Protein AF-A0A7L4P4X5-F1 (afdb_monomer)

Secondary structure (DSSP, 8-state):
--HHHHHHHHHHHHHHHHHHHHT-HHHHHHHHHHHHHH-TT-HHHHHHHHHHHHHHHHHHHHHHHHHHH--

Structure (mmCIF, N/CA/C/O backbone):
data_AF-A0A7L4P4X5-F1
#
_entry.id   AF-A0A7L4P4X5-F1
#
loop_
_atom_site.group_PDB
_atom_site.id
_atom_site.type_symbol
_atom_site.label_atom_id
_atom_site.label_alt_id
_atom_site.label_comp_id
_atom_site.label_asym_id
_atom_site.label_entity_id
_atom_site.label_seq_id
_atom_site.pdbx_PDB_ins_code
_atom_site.Cartn_x
_atom_site.Cartn_y
_atom_site.Cartn_z
_atom_site.occupancy
_atom_site.B_iso_or_equiv
_atom_site.auth_seq_id
_atom_site.auth_comp_id
_atom_site.auth_asym_id
_atom_site.auth_atom_id
_atom_site.pdbx_PDB_model_num
ATOM 1 N N . MET A 1 1 ? -15.733 7.293 20.801 1.00 51.66 1 MET A N 1
ATOM 2 C CA . MET A 1 1 ? -14.408 7.169 20.143 1.00 51.66 1 MET A CA 1
ATOM 3 C C . MET A 1 1 ? -14.442 6.512 18.743 1.00 51.66 1 MET A C 1
ATOM 5 O O . MET A 1 1 ? -13.380 6.264 18.194 1.00 51.66 1 MET A O 1
ATOM 9 N N . GLY A 1 2 ? -15.604 6.279 18.102 1.00 57.12 2 GLY A N 1
ATOM 10 C CA . GLY A 1 2 ? -15.679 5.517 16.833 1.00 57.12 2 GLY A CA 1
ATOM 11 C C . GLY A 1 2 ? -15.536 6.304 15.515 1.00 57.12 2 GLY A C 1
ATOM 12 O O . GLY A 1 2 ? -15.186 5.718 14.499 1.00 57.12 2 GLY A O 1
ATOM 13 N N . LEU A 1 3 ? -15.763 7.623 15.502 1.00 57.16 3 LEU A N 1
ATOM 14 C CA . LEU A 1 3 ? -15.751 8.413 14.256 1.00 57.16 3 LEU A CA 1
ATOM 15 C C . LEU A 1 3 ? -14.341 8.671 13.693 1.00 57.16 3 LEU A C 1
ATOM 17 O O . LEU A 1 3 ? -14.146 8.687 12.478 1.00 57.16 3 LEU A O 1
ATOM 21 N N . PHE A 1 4 ? -13.342 8.833 14.564 1.00 60.69 4 PHE A N 1
ATOM 22 C CA . PHE A 1 4 ? -11.973 9.150 14.146 1.00 60.69 4 PHE A CA 1
ATOM 23 C C . PHE A 1 4 ? -11.252 7.960 13.497 1.00 60.69 4 PHE A C 1
ATOM 25 O O . PHE A 1 4 ? -10.414 8.163 12.618 1.00 60.69 4 PHE A O 1
ATOM 32 N N . SER A 1 5 ? -11.592 6.719 13.870 1.00 67.75 5 SER A N 1
ATOM 33 C CA . SER A 1 5 ? -10.973 5.534 13.263 1.00 67.75 5 SER A CA 1
ATOM 34 C C . SER A 1 5 ? -11.447 5.322 11.822 1.00 67.75 5 SER A C 1
ATOM 36 O O . SER A 1 5 ? -10.633 5.002 10.959 1.00 67.75 5 SER A O 1
ATOM 38 N N . GLY A 1 6 ? -12.726 5.585 11.527 1.00 77.06 6 GLY A N 1
ATOM 39 C CA . GLY A 1 6 ? -13.284 5.485 10.175 1.00 77.06 6 GLY A CA 1
ATOM 40 C C . GLY A 1 6 ? -12.663 6.486 9.196 1.00 77.06 6 GLY A C 1
ATOM 41 O O . GLY A 1 6 ? -12.243 6.103 8.104 1.00 77.06 6 GLY A O 1
ATOM 42 N N . LEU A 1 7 ? -12.525 7.750 9.613 1.00 81.88 7 LEU A N 1
ATOM 43 C CA . LEU A 1 7 ? -11.885 8.792 8.800 1.00 81.88 7 LEU A CA 1
ATOM 44 C C . LEU A 1 7 ? -10.409 8.480 8.522 1.00 81.88 7 LEU A C 1
ATOM 46 O O . LEU A 1 7 ? -9.943 8.656 7.396 1.00 81.88 7 LEU A O 1
ATOM 50 N N . LYS A 1 8 ? -9.686 7.957 9.521 1.00 86.06 8 LYS A N 1
ATOM 51 C CA . LYS A 1 8 ? -8.288 7.547 9.356 1.00 86.06 8 LYS A CA 1
ATOM 52 C C . LYS A 1 8 ? -8.148 6.394 8.356 1.00 86.06 8 LYS A C 1
ATOM 54 O O . L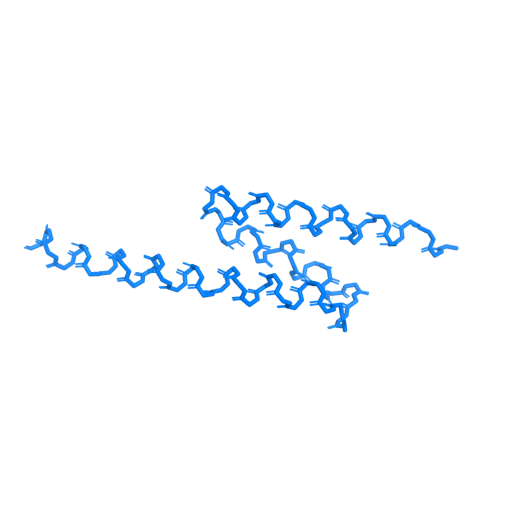YS A 1 8 ? -7.317 6.495 7.458 1.00 86.06 8 LYS A O 1
ATOM 59 N N . LYS A 1 9 ? -8.984 5.350 8.455 1.00 88.69 9 LYS A N 1
ATOM 60 C CA . LYS A 1 9 ? -8.990 4.224 7.497 1.00 88.69 9 LYS A CA 1
ATOM 61 C C . LYS A 1 9 ? -9.245 4.702 6.069 1.00 88.69 9 LYS A C 1
ATOM 63 O O . LYS A 1 9 ? -8.502 4.339 5.163 1.00 88.69 9 LYS A O 1
ATOM 68 N N . LYS A 1 10 ? -10.243 5.572 5.881 1.00 88.12 10 LYS A N 1
ATOM 69 C CA . LYS A 1 10 ? -10.565 6.138 4.566 1.00 88.12 10 LYS A CA 1
ATOM 70 C C . LYS A 1 10 ? -9.403 6.954 3.990 1.00 88.12 10 LYS A C 1
ATOM 72 O O . LYS A 1 10 ? -9.021 6.739 2.848 1.00 88.12 10 LYS A O 1
ATOM 77 N N . SER A 1 11 ? -8.778 7.810 4.801 1.00 93.12 11 SER A N 1
ATOM 78 C CA . SER A 1 11 ? -7.609 8.584 4.364 1.00 93.12 11 SER A CA 1
ATOM 79 C C . SER A 1 11 ? -6.434 7.694 3.946 1.00 93.12 11 SER A C 1
ATOM 81 O O . SER A 1 11 ? -5.777 7.976 2.947 1.00 93.12 11 SER A O 1
ATOM 83 N N . LEU A 1 12 ? -6.173 6.613 4.686 1.00 92.81 12 LEU A N 1
ATOM 84 C CA . LEU A 1 12 ? -5.125 5.648 4.347 1.00 92.81 12 LEU A CA 1
ATOM 85 C C . LEU A 1 12 ? -5.440 4.892 3.049 1.00 92.81 12 LEU A C 1
ATOM 87 O O . LEU A 1 12 ? -4.549 4.730 2.219 1.00 92.81 12 LEU A O 1
ATOM 91 N N . LEU A 1 13 ? -6.699 4.494 2.834 1.00 92.69 13 LEU A N 1
ATOM 92 C CA . LEU A 1 13 ? -7.139 3.888 1.573 1.00 92.69 13 LEU A CA 1
ATOM 93 C C . LEU A 1 13 ? -6.902 4.821 0.383 1.00 92.69 13 LEU A C 1
ATOM 95 O O . LEU A 1 13 ? -6.373 4.382 -0.637 1.00 92.69 13 LEU A O 1
ATOM 99 N N . ASP A 1 14 ? -7.253 6.100 0.517 1.00 94.19 14 ASP A N 1
ATOM 100 C CA . ASP A 1 14 ? -7.084 7.080 -0.559 1.00 94.19 14 ASP A CA 1
ATOM 101 C C . ASP A 1 14 ? -5.597 7.335 -0.861 1.00 94.19 14 ASP A C 1
ATOM 103 O O . ASP A 1 14 ? -5.198 7.376 -2.026 1.00 94.19 14 ASP A O 1
ATOM 107 N N . LYS A 1 15 ? -4.744 7.405 0.172 1.00 93.62 15 LYS A N 1
ATOM 108 C CA . LYS A 1 15 ? -3.281 7.478 -0.000 1.00 93.62 15 LYS A CA 1
ATOM 109 C C . LYS A 1 15 ? -2.722 6.247 -0.709 1.00 93.62 15 LYS A C 1
ATOM 111 O O . LYS A 1 15 ? -1.940 6.394 -1.644 1.00 93.62 15 LYS A O 1
ATOM 116 N N . GLY A 1 16 ? -3.158 5.052 -0.309 1.00 93.75 16 GLY A N 1
ATOM 117 C CA . GLY A 1 16 ? -2.744 3.800 -0.940 1.00 93.75 16 GLY A CA 1
ATOM 118 C C . GLY A 1 16 ? -3.137 3.725 -2.414 1.00 93.75 16 GLY A C 1
ATOM 119 O O . GLY A 1 16 ? -2.327 3.326 -3.248 1.00 93.75 16 GLY A O 1
ATOM 120 N N . LYS A 1 17 ? -4.350 4.174 -2.762 1.00 92.56 17 LYS A N 1
ATOM 121 C CA . LYS A 1 17 ? -4.810 4.257 -4.158 1.00 92.56 17 LYS A CA 1
ATOM 122 C C . LYS A 1 17 ? -3.963 5.228 -4.978 1.00 92.56 17 LYS A C 1
ATOM 124 O O . LYS A 1 17 ? -3.532 4.875 -6.072 1.00 92.56 17 LYS A O 1
ATOM 129 N N . ASN A 1 18 ? -3.681 6.413 -4.440 1.00 94.62 18 ASN A N 1
ATOM 130 C CA . ASN A 1 18 ? -2.851 7.403 -5.124 1.00 94.62 18 ASN A CA 1
ATOM 131 C C . ASN A 1 18 ? -1.418 6.898 -5.345 1.00 94.62 18 ASN A C 1
ATOM 133 O O . ASN A 1 18 ? -0.918 6.987 -6.461 1.00 94.62 18 ASN A O 1
ATOM 137 N N . ALA A 1 19 ? -0.792 6.295 -4.330 1.00 91.69 19 ALA A N 1
ATOM 138 C CA . ALA A 1 19 ? 0.527 5.673 -4.471 1.00 91.69 19 ALA A CA 1
ATOM 139 C C . ALA A 1 19 ? 0.517 4.549 -5.524 1.00 91.69 19 ALA A C 1
ATOM 141 O O . ALA A 1 19 ? 1.396 4.476 -6.379 1.00 91.69 19 ALA A O 1
ATOM 142 N N . GLY A 1 20 ? -0.529 3.716 -5.530 1.00 89.50 20 GLY A N 1
ATOM 143 C CA . GLY A 1 20 ? -0.699 2.658 -6.526 1.00 89.50 20 GLY A CA 1
ATOM 144 C C . GLY A 1 20 ? -0.784 3.193 -7.958 1.00 89.50 20 GLY A C 1
ATOM 145 O O . GLY A 1 20 ? -0.174 2.611 -8.855 1.00 89.50 20 GLY A O 1
ATOM 146 N N . ASN A 1 21 ? -1.485 4.313 -8.156 1.00 87.50 21 ASN A N 1
ATOM 147 C CA . ASN A 1 21 ? -1.607 4.990 -9.449 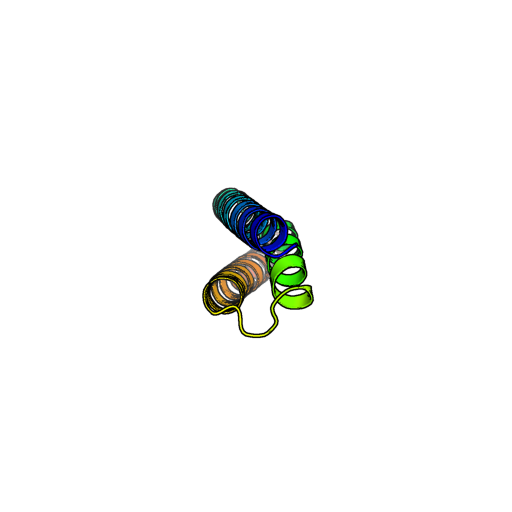1.00 87.50 21 ASN A CA 1
ATOM 148 C C . ASN A 1 21 ? -0.304 5.668 -9.895 1.00 87.50 21 ASN A C 1
ATOM 150 O O . ASN A 1 21 ? -0.031 5.718 -11.090 1.00 87.50 21 ASN A O 1
ATOM 154 N N . ASN A 1 22 ? 0.512 6.141 -8.951 1.00 88.12 22 ASN A N 1
ATOM 155 C CA . ASN A 1 22 ? 1.823 6.729 -9.235 1.00 88.12 22 ASN A CA 1
ATOM 156 C C . ASN A 1 22 ? 2.887 5.680 -9.608 1.00 88.12 22 ASN A C 1
ATOM 158 O O . ASN A 1 22 ? 3.978 6.039 -10.037 1.00 88.12 22 ASN A O 1
ATOM 162 N N . GLY A 1 23 ? 2.571 4.386 -9.480 1.00 86.00 23 GLY A N 1
ATOM 163 C CA . GLY A 1 23 ? 3.509 3.286 -9.715 1.00 86.00 23 GLY A CA 1
ATOM 164 C C . GLY A 1 23 ? 4.277 2.854 -8.464 1.00 86.00 23 GLY A C 1
ATOM 165 O O . GLY A 1 23 ? 4.969 1.836 -8.505 1.00 86.00 23 GLY A O 1
ATOM 166 N N . ASP A 1 24 ? 4.086 3.550 -7.341 1.00 90.81 24 ASP A N 1
ATOM 167 C CA . ASP A 1 24 ? 4.705 3.276 -6.041 1.00 90.81 24 ASP A CA 1
ATOM 168 C C . ASP A 1 24 ? 3.979 2.131 -5.320 1.00 90.81 24 ASP A C 1
ATOM 170 O O . ASP A 1 24 ? 3.378 2.277 -4.249 1.00 90.81 24 ASP A O 1
ATOM 174 N N . HIS A 1 25 ? 3.999 0.949 -5.935 1.00 89.69 25 HIS A N 1
ATOM 175 C CA . HIS A 1 25 ? 3.233 -0.200 -5.458 1.00 89.69 25 HIS A CA 1
ATOM 176 C C . HIS A 1 25 ? 3.661 -0.670 -4.056 1.00 89.69 25 HIS A C 1
ATOM 178 O O . HIS A 1 25 ? 2.814 -1.126 -3.290 1.00 89.69 25 HIS A O 1
ATOM 184 N N . GLU A 1 26 ? 4.933 -0.515 -3.671 1.00 89.62 26 GLU A N 1
ATOM 185 C CA . GLU A 1 26 ? 5.392 -0.832 -2.308 1.00 89.62 26 GLU A CA 1
ATOM 186 C C . GLU A 1 26 ? 4.773 0.087 -1.249 1.00 89.62 26 GLU A C 1
ATOM 188 O O . GLU A 1 26 ? 4.375 -0.372 -0.175 1.00 89.62 26 GLU A O 1
ATOM 193 N N . GLU A 1 27 ? 4.669 1.385 -1.539 1.00 91.44 27 GLU A N 1
ATOM 194 C CA . GLU A 1 27 ? 4.090 2.347 -0.603 1.00 91.44 27 GLU A CA 1
ATOM 195 C C . GLU A 1 27 ? 2.574 2.153 -0.493 1.00 91.44 27 GLU A C 1
ATOM 197 O O . GLU A 1 27 ? 2.024 2.151 0.612 1.00 91.44 27 GLU A O 1
ATOM 202 N N . ALA A 1 28 ? 1.909 1.853 -1.614 1.00 94.12 28 ALA A N 1
ATOM 203 C CA . ALA A 1 28 ? 0.503 1.461 -1.630 1.00 94.12 28 ALA A CA 1
ATOM 204 C C . ALA A 1 28 ? 0.228 0.268 -0.697 1.00 94.12 28 ALA A C 1
ATOM 206 O O . ALA A 1 28 ? -0.692 0.314 0.124 1.00 94.12 28 ALA A O 1
ATOM 207 N N . LEU A 1 29 ? 1.067 -0.775 -0.755 1.00 93.44 29 LEU A N 1
ATOM 208 C CA . LEU A 1 29 ? 0.952 -1.947 0.118 1.00 93.44 29 LEU A CA 1
ATOM 209 C C . LEU A 1 29 ? 1.113 -1.589 1.603 1.00 93.44 29 LEU A C 1
ATOM 211 O O . LEU A 1 29 ? 0.390 -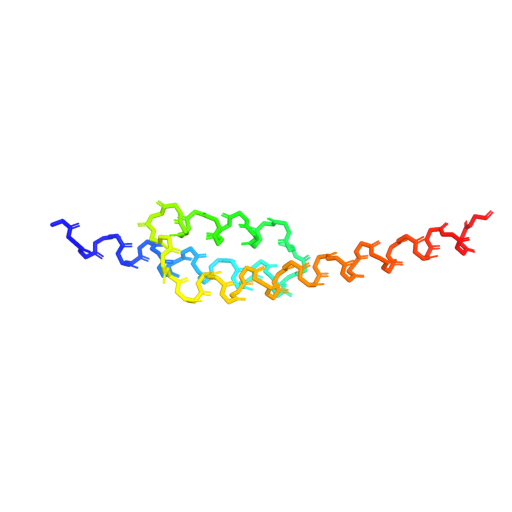2.145 2.433 1.00 93.44 29 LEU A O 1
ATOM 215 N N . LYS A 1 30 ? 2.002 -0.647 1.955 1.00 94.38 30 LYS A N 1
ATOM 216 C CA . LYS A 1 30 ? 2.150 -0.168 3.342 1.00 94.38 30 LYS A CA 1
ATOM 217 C C . LYS A 1 30 ? 0.867 0.489 3.847 1.00 94.38 30 LYS A C 1
ATOM 219 O O . LYS A 1 30 ? 0.412 0.146 4.937 1.00 94.38 30 LYS A O 1
ATOM 224 N N . TYR A 1 31 ? 0.253 1.372 3.057 1.00 95.12 31 TYR A N 1
ATOM 225 C CA . TYR A 1 31 ? -1.004 2.019 3.445 1.00 95.12 31 TYR A CA 1
ATOM 226 C C . TYR A 1 31 ? -2.147 1.013 3.615 1.00 95.12 31 TYR A C 1
ATOM 228 O O . TYR A 1 31 ? -2.886 1.090 4.596 1.00 95.12 31 TYR A O 1
ATOM 236 N N . PHE A 1 32 ? -2.277 0.033 2.714 1.00 94.31 32 PHE A N 1
ATOM 237 C CA . PHE A 1 32 ? -3.307 -1.000 2.853 1.00 94.31 32 PHE A CA 1
ATOM 238 C C . PHE A 1 32 ? -3.064 -1.909 4.059 1.00 94.31 32 PHE A C 1
ATOM 240 O O . PHE A 1 32 ? -4.017 -2.241 4.759 1.00 94.31 32 PHE A O 1
ATOM 247 N N . ASN A 1 33 ? -1.811 -2.255 4.366 1.00 94.50 33 ASN A N 1
ATOM 248 C CA . ASN A 1 33 ? -1.487 -3.015 5.575 1.00 94.50 33 ASN A CA 1
ATOM 249 C C . ASN A 1 33 ? -1.883 -2.261 6.849 1.00 94.50 33 ASN A C 1
ATOM 251 O O . ASN A 1 33 ? -2.487 -2.864 7.726 1.00 94.50 33 ASN A O 1
ATOM 255 N N . GLN A 1 34 ? -1.647 -0.948 6.925 1.00 94.00 34 GLN A N 1
ATOM 256 C CA . GLN A 1 34 ? -2.080 -0.144 8.076 1.00 94.00 34 GLN A CA 1
ATOM 257 C C . GLN A 1 34 ? -3.604 -0.140 8.255 1.00 94.00 34 GLN A C 1
ATOM 259 O O . GLN A 1 34 ? -4.097 -0.132 9.381 1.00 94.00 34 GLN A O 1
ATOM 264 N N . VAL A 1 35 ? -4.370 -0.155 7.159 1.00 93.88 35 VAL A N 1
ATOM 265 C CA . VAL A 1 35 ? -5.834 -0.277 7.236 1.00 93.88 35 VAL A CA 1
ATOM 266 C C . VAL A 1 35 ? -6.228 -1.658 7.755 1.00 93.88 35 VAL A C 1
ATOM 268 O O . VAL A 1 35 ? -7.097 -1.740 8.616 1.00 93.88 35 VAL A O 1
ATOM 271 N N . LEU A 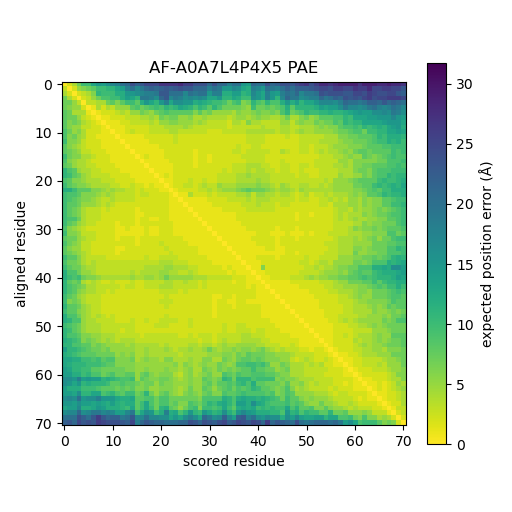1 36 ? -5.558 -2.715 7.292 1.00 93.00 36 LEU A N 1
ATOM 272 C CA . LEU A 1 36 ? -5.813 -4.094 7.716 1.00 93.00 36 LEU A CA 1
ATOM 273 C C . LEU A 1 36 ? -5.379 -4.379 9.161 1.00 93.00 36 LEU A C 1
ATOM 275 O O . LEU A 1 36 ? -5.992 -5.203 9.824 1.00 93.00 36 LEU A O 1
ATOM 279 N N . GLU A 1 37 ? -4.371 -3.682 9.687 1.00 92.62 37 GLU A N 1
ATOM 280 C CA . GLU A 1 37 ? -4.010 -3.742 11.112 1.00 92.62 37 GLU A CA 1
ATOM 281 C C . GLU A 1 37 ? -5.109 -3.151 12.005 1.00 92.62 37 GLU A C 1
ATOM 283 O O . GLU A 1 37 ? -5.320 -3.604 13.128 1.00 92.62 37 GLU A O 1
ATOM 288 N N . MET A 1 38 ? -5.820 -2.135 11.507 1.00 90.38 38 MET A N 1
ATOM 289 C CA . MET A 1 38 ? -6.945 -1.516 12.212 1.00 90.38 38 MET A CA 1
ATOM 290 C C . MET A 1 38 ? -8.262 -2.271 12.002 1.00 90.38 38 MET A C 1
ATOM 292 O O . MET A 1 38 ? -9.148 -2.210 12.853 1.00 90.38 38 MET A O 1
ATOM 296 N N . ASP A 1 39 ? -8.425 -2.889 10.837 1.00 89.25 39 ASP A N 1
ATOM 297 C CA . ASP A 1 39 ? -9.647 -3.538 10.373 1.00 89.25 39 ASP A CA 1
ATOM 298 C C . ASP A 1 39 ? -9.284 -4.687 9.415 1.00 89.25 39 ASP A C 1
ATOM 300 O O . ASP A 1 39 ? -9.232 -4.490 8.196 1.00 89.25 39 ASP A O 1
ATOM 304 N N . PRO A 1 40 ? -8.990 -5.883 9.956 1.00 92.12 40 PRO A N 1
ATOM 305 C CA . PRO A 1 40 ? -8.521 -7.023 9.165 1.00 92.12 40 PRO A CA 1
ATOM 306 C C . PRO A 1 40 ? -9.513 -7.491 8.094 1.00 92.12 40 PRO A C 1
ATOM 308 O O . PRO A 1 40 ? -9.103 -8.070 7.090 1.00 92.12 40 PRO A O 1
ATOM 311 N N . GLU A 1 41 ? -10.806 -7.224 8.289 1.00 92.19 41 GLU A N 1
ATOM 312 C CA . GLU A 1 41 ? -11.891 -7.615 7.381 1.00 92.19 41 GLU A CA 1
ATOM 313 C C . GLU A 1 41 ? -12.255 -6.506 6.382 1.00 92.19 41 GLU A C 1
ATOM 315 O O . GLU A 1 41 ? -13.246 -6.607 5.656 1.00 92.19 41 GLU A O 1
ATOM 320 N N . ASN A 1 42 ? -11.455 -5.438 6.308 1.00 91.94 42 ASN A N 1
ATOM 321 C CA . ASN A 1 42 ? -11.710 -4.336 5.396 1.00 91.94 42 ASN A CA 1
ATOM 322 C C . ASN A 1 42 ? -11.573 -4.781 3.930 1.00 91.94 42 ASN A C 1
ATOM 324 O O . ASN A 1 42 ? -10.474 -4.843 3.372 1.00 91.94 42 ASN A O 1
ATOM 328 N N . VAL A 1 43 ? -12.715 -5.055 3.296 1.00 93.25 43 VAL A N 1
ATOM 329 C CA . VAL A 1 43 ? -12.801 -5.556 1.916 1.00 93.25 43 VAL A CA 1
ATOM 330 C C . VAL A 1 43 ? -12.108 -4.617 0.927 1.00 93.25 43 VAL A C 1
ATOM 332 O O . VAL A 1 43 ? -11.378 -5.086 0.054 1.00 93.25 43 VAL A O 1
ATOM 335 N N . ASP A 1 44 ? -12.259 -3.300 1.094 1.00 91.44 44 ASP A N 1
ATOM 336 C CA . ASP A 1 44 ? -11.602 -2.312 0.232 1.00 91.44 44 ASP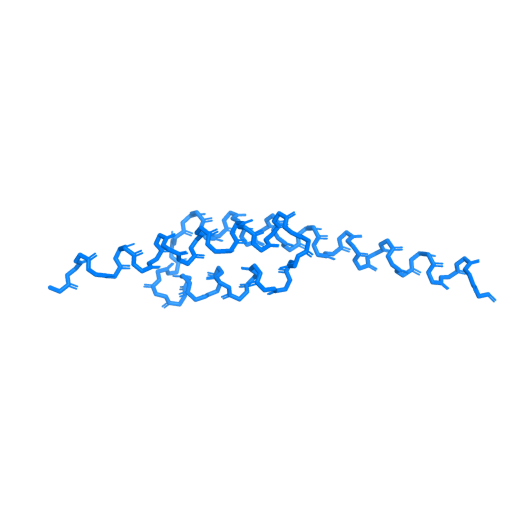 A CA 1
ATOM 337 C C . ASP A 1 44 ? -10.074 -2.408 0.328 1.00 91.44 44 ASP A C 1
ATOM 339 O O . ASP A 1 44 ? -9.381 -2.372 -0.691 1.00 91.44 44 ASP A O 1
ATOM 343 N N . ALA A 1 45 ? -9.522 -2.540 1.535 1.00 93.38 45 ALA A N 1
ATOM 344 C CA . ALA A 1 45 ? -8.081 -2.670 1.726 1.00 93.38 45 ALA A CA 1
ATOM 345 C C . ALA A 1 45 ? -7.551 -3.999 1.174 1.00 93.38 45 ALA A C 1
ATOM 347 O O . ALA A 1 45 ? -6.516 -4.001 0.510 1.00 93.38 45 ALA A O 1
ATOM 348 N N . LEU A 1 46 ? -8.267 -5.110 1.385 1.00 94.38 46 LEU A N 1
ATOM 349 C CA . LEU A 1 46 ? -7.909 -6.421 0.829 1.00 94.38 46 LEU A CA 1
ATOM 350 C C . LEU A 1 46 ? -7.903 -6.399 -0.703 1.00 94.38 46 LEU A C 1
ATOM 352 O O . LEU A 1 46 ? -6.933 -6.839 -1.325 1.00 94.38 46 LEU A O 1
ATOM 356 N N . PHE A 1 47 ? -8.952 -5.838 -1.307 1.00 94.00 47 PHE A N 1
ATOM 357 C CA . PHE A 1 47 ? -9.076 -5.721 -2.755 1.00 94.00 47 PHE A CA 1
ATOM 358 C C . PHE A 1 47 ? -7.946 -4.872 -3.345 1.00 94.00 47 PHE A C 1
ATOM 360 O O . PHE A 1 47 ? -7.226 -5.316 -4.242 1.00 94.00 47 PHE A O 1
ATOM 367 N N . ASN A 1 48 ? -7.726 -3.671 -2.800 1.00 93.12 48 ASN A N 1
ATOM 368 C CA . ASN A 1 48 ? -6.693 -2.776 -3.315 1.00 93.12 48 ASN A CA 1
ATOM 369 C C . ASN A 1 48 ? -5.272 -3.314 -3.067 1.00 93.12 48 ASN A C 1
ATOM 371 O O . ASN A 1 48 ? -4.401 -3.146 -3.923 1.00 93.12 48 ASN A O 1
ATOM 375 N N . LYS A 1 49 ? -5.038 -4.027 -1.956 1.00 93.06 49 LYS A N 1
ATOM 376 C CA . LYS A 1 49 ? -3.778 -4.740 -1.695 1.00 93.06 49 LYS A CA 1
ATOM 377 C C . LYS A 1 49 ? -3.513 -5.821 -2.741 1.00 93.06 49 LYS A C 1
ATOM 379 O O . LYS A 1 49 ? -2.390 -5.913 -3.233 1.00 93.06 49 LYS A O 1
ATOM 384 N N . GLY A 1 50 ? -4.530 -6.600 -3.112 1.00 92.25 50 GLY A N 1
ATOM 385 C CA . GLY A 1 50 ? -4.428 -7.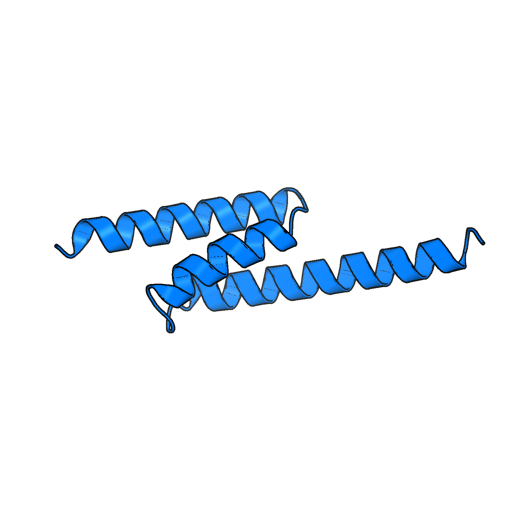595 -4.183 1.00 92.25 50 GLY A CA 1
ATOM 386 C C . GLY A 1 50 ? -4.031 -6.965 -5.520 1.00 92.25 50 GLY A C 1
ATOM 387 O O . GLY A 1 50 ? -3.066 -7.400 -6.148 1.00 92.25 50 GLY A O 1
ATOM 388 N N . CYS A 1 51 ? -4.707 -5.881 -5.913 1.00 90.69 51 CYS A N 1
ATOM 389 C CA . CYS A 1 51 ? -4.380 -5.125 -7.125 1.00 90.69 51 CYS A CA 1
ATOM 390 C C . CYS A 1 51 ? -2.941 -4.580 -7.104 1.00 90.69 51 CYS A C 1
ATOM 392 O O . CYS A 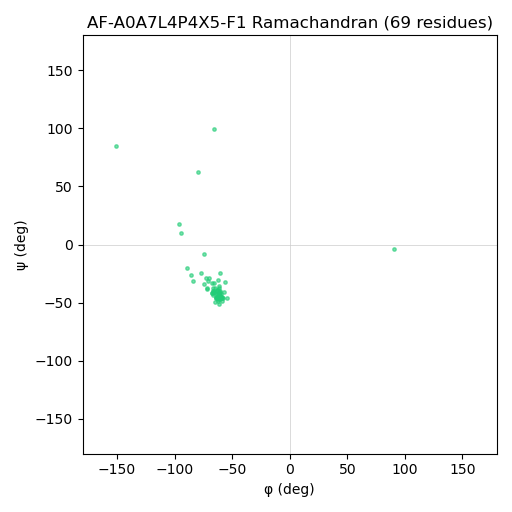1 51 ? -2.205 -4.733 -8.080 1.00 90.69 51 CYS A O 1
ATOM 394 N N . ALA A 1 52 ? -2.515 -3.988 -5.984 1.00 90.75 52 ALA A N 1
ATOM 395 C CA . ALA A 1 52 ? -1.156 -3.475 -5.823 1.00 90.75 52 ALA A CA 1
ATOM 396 C C . ALA A 1 52 ? -0.100 -4.588 -5.918 1.00 90.75 52 ALA A C 1
ATOM 398 O O . ALA A 1 52 ? 0.935 -4.392 -6.551 1.00 90.75 52 ALA A O 1
ATOM 399 N N . PHE A 1 53 ? -0.372 -5.771 -5.359 1.00 88.62 53 PHE A N 1
ATOM 400 C CA . PHE A 1 53 ? 0.545 -6.909 -5.420 1.00 88.62 53 PHE A CA 1
ATOM 401 C C . PHE A 1 53 ? 0.711 -7.453 -6.845 1.00 88.62 53 PHE A C 1
ATOM 403 O O . PHE A 1 53 ? 1.833 -7.703 -7.279 1.00 88.62 53 PHE A O 1
ATOM 410 N N . ILE A 1 54 ? -0.388 -7.584 -7.596 1.00 88.50 54 ILE A N 1
ATOM 411 C CA . ILE A 1 54 ? -0.348 -8.019 -9.001 1.00 88.50 54 ILE A CA 1
ATOM 412 C C . ILE A 1 54 ? 0.469 -7.033 -9.840 1.00 88.50 54 ILE A C 1
ATOM 414 O O . ILE A 1 54 ? 1.316 -7.445 -10.632 1.00 88.50 54 ILE A O 1
ATOM 418 N N . ASN A 1 55 ? 0.250 -5.731 -9.647 1.00 85.31 55 ASN A N 1
ATOM 419 C CA . ASN A 1 55 ? 0.995 -4.707 -10.370 1.00 85.31 55 ASN A CA 1
ATOM 420 C C . ASN A 1 55 ? 2.482 -4.699 -9.986 1.00 85.31 55 ASN A C 1
ATOM 422 O O . ASN A 1 55 ? 3.334 -4.605 -10.870 1.00 85.31 55 ASN A O 1
ATOM 426 N N . PHE A 1 56 ? 2.806 -4.880 -8.702 1.00 86.12 56 PHE A N 1
ATOM 427 C CA . PHE A 1 56 ? 4.187 -4.995 -8.232 1.00 86.12 56 PHE A CA 1
ATOM 428 C C . PHE A 1 56 ? 4.909 -6.207 -8.829 1.00 86.12 56 PHE A C 1
ATOM 430 O O . PHE A 1 56 ? 6.004 -6.067 -9.374 1.00 86.12 56 PHE A O 1
ATOM 437 N N . ASP A 1 57 ? 4.294 -7.392 -8.793 1.00 87.38 57 ASP A N 1
ATOM 438 C CA . ASP A 1 57 ? 4.904 -8.587 -9.378 1.00 87.38 57 ASP A CA 1
ATOM 439 C C . ASP A 1 57 ? 5.052 -8.455 -10.900 1.00 87.38 57 ASP A C 1
ATOM 441 O O . ASP A 1 57 ? 6.092 -8.815 -11.458 1.00 87.38 57 ASP A O 1
ATOM 445 N N . ARG A 1 58 ? 4.075 -7.831 -11.575 1.00 81.88 58 ARG A N 1
ATOM 446 C CA . ARG A 1 58 ? 4.157 -7.528 -13.010 1.00 81.88 58 ARG A CA 1
ATOM 447 C C . ARG A 1 58 ? 5.337 -6.613 -13.331 1.00 81.88 58 ARG A C 1
ATOM 449 O O . ARG A 1 58 ? 6.087 -6.921 -14.259 1.00 81.88 58 ARG A O 1
ATOM 456 N N . GLN A 1 59 ? 5.523 -5.529 -12.574 1.00 81.44 59 GLN A N 1
ATOM 457 C CA . GLN A 1 59 ? 6.676 -4.641 -12.737 1.00 81.44 59 GLN A CA 1
ATOM 458 C C . GLN A 1 59 ? 7.990 -5.387 -12.491 1.00 81.44 59 GLN A C 1
ATOM 460 O O . GLN A 1 59 ? 8.908 -5.302 -13.304 1.00 81.44 59 GLN A O 1
ATOM 465 N N . ARG A 1 60 ? 8.067 -6.182 -11.418 1.00 84.50 60 ARG A N 1
ATOM 466 C CA . ARG A 1 60 ? 9.268 -6.951 -11.073 1.00 84.50 60 ARG A CA 1
ATOM 467 C C . ARG A 1 60 ? 9.626 -7.967 -12.155 1.00 84.50 60 ARG A C 1
ATOM 469 O O . ARG A 1 60 ? 10.790 -8.098 -12.531 1.00 84.50 60 ARG A O 1
ATOM 476 N N . ARG A 1 61 ? 8.628 -8.672 -12.692 1.00 85.69 61 ARG A N 1
ATOM 477 C CA . ARG A 1 61 ? 8.812 -9.622 -13.793 1.00 85.69 61 ARG A CA 1
ATOM 478 C C . ARG A 1 61 ? 9.276 -8.914 -15.062 1.00 85.69 61 ARG A C 1
ATOM 480 O O . ARG A 1 61 ? 10.216 -9.391 -15.692 1.00 85.69 61 ARG A O 1
ATOM 487 N N . LEU A 1 62 ? 8.660 -7.785 -15.415 1.00 85.00 62 LEU A N 1
ATOM 488 C CA . LEU A 1 62 ? 9.065 -6.982 -16.569 1.00 85.00 62 LEU A CA 1
ATOM 489 C C . LEU A 1 62 ? 10.511 -6.492 -16.423 1.00 85.00 62 LEU A C 1
ATOM 491 O O . LEU A 1 62 ? 11.305 -6.656 -17.344 1.00 85.00 62 LEU A O 1
ATOM 495 N N . TRP A 1 63 ? 10.873 -5.970 -15.250 1.00 81.50 63 TRP A N 1
ATOM 496 C CA . TRP A 1 63 ? 12.227 -5.504 -14.958 1.00 81.50 63 TRP A CA 1
ATOM 497 C C . TRP A 1 63 ? 13.262 -6.628 -15.077 1.00 81.50 63 TRP A C 1
ATOM 499 O O . TRP A 1 63 ? 14.296 -6.445 -15.714 1.00 81.50 63 TRP A O 1
ATOM 509 N N . ASN A 1 64 ? 12.957 -7.822 -14.559 1.00 85.31 64 ASN A N 1
ATOM 510 C CA . ASN A 1 64 ? 13.825 -8.995 -14.696 1.00 85.31 64 ASN A CA 1
ATOM 511 C C . ASN A 1 64 ? 14.012 -9.431 -16.158 1.00 85.31 64 ASN A C 1
ATOM 513 O O . ASN A 1 64 ? 15.114 -9.818 -16.545 1.00 85.31 64 ASN A O 1
ATOM 517 N N . VAL A 1 65 ? 12.951 -9.372 -16.970 1.00 87.44 65 VAL A N 1
ATOM 518 C CA . VAL A 1 65 ? 13.026 -9.684 -18.404 1.00 87.44 65 VAL A CA 1
ATOM 519 C C . VAL A 1 65 ? 13.906 -8.661 -19.120 1.00 87.44 65 VAL A C 1
ATOM 521 O O . VAL A 1 65 ? 14.843 -9.057 -19.805 1.00 87.44 65 VAL A O 1
ATOM 524 N N . LEU A 1 66 ? 13.669 -7.363 -18.909 1.00 85.69 66 LEU A N 1
ATOM 525 C CA . LEU A 1 66 ? 14.470 -6.294 -19.514 1.00 85.69 66 LEU A CA 1
ATOM 526 C C . LEU A 1 66 ? 15.943 -6.401 -19.108 1.00 85.69 66 LEU A C 1
ATOM 528 O O . LEU A 1 66 ? 16.819 -6.369 -19.966 1.00 85.69 66 LEU A O 1
ATOM 532 N N . LYS A 1 67 ? 16.225 -6.634 -17.823 1.00 88.81 67 LYS A N 1
ATOM 533 C CA . LYS A 1 67 ? 17.589 -6.822 -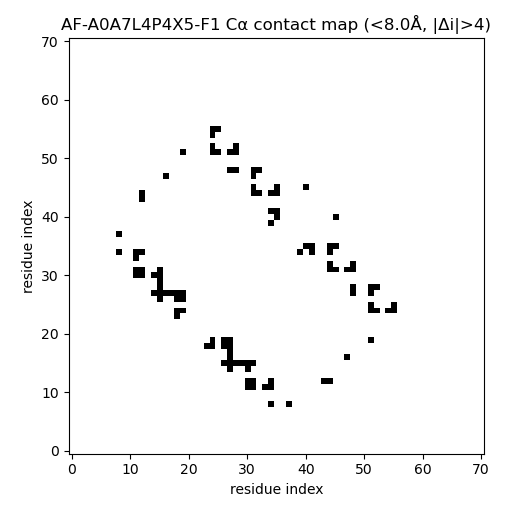17.316 1.00 88.81 67 LYS A CA 1
ATOM 534 C C . LYS A 1 67 ? 18.334 -7.960 -18.019 1.00 88.81 67 LYS A C 1
ATOM 536 O O . LYS A 1 67 ? 19.543 -7.873 -18.176 1.00 88.81 67 LYS A O 1
ATOM 541 N N . ARG A 1 68 ? 17.628 -9.010 -18.450 1.00 83.94 68 ARG A N 1
ATOM 542 C CA . ARG A 1 68 ? 18.208 -10.137 -19.194 1.00 83.94 68 ARG A CA 1
ATOM 543 C C . ARG A 1 68 ? 18.478 -9.817 -20.669 1.00 83.94 68 ARG A C 1
ATOM 545 O O . ARG A 1 68 ? 19.313 -10.482 -21.262 1.00 83.94 68 ARG A O 1
ATOM 552 N N . PHE A 1 69 ? 17.774 -8.850 -21.258 1.00 80.06 69 PHE A N 1
ATOM 553 C CA . PHE A 1 69 ? 17.969 -8.433 -22.654 1.00 80.06 69 PHE A CA 1
ATOM 554 C C . PHE A 1 69 ? 19.073 -7.383 -22.831 1.00 80.06 69 PHE A C 1
ATOM 556 O O . PHE A 1 69 ? 19.652 -7.301 -23.908 1.00 80.06 69 PHE A O 1
ATOM 563 N N . TYR A 1 70 ? 19.355 -6.582 -21.802 1.00 69.12 70 TYR A N 1
ATOM 564 C CA . TYR A 1 70 ? 20.399 -5.547 -21.829 1.00 69.12 70 TYR A CA 1
ATOM 565 C C . TYR A 1 70 ? 21.744 -6.011 -21.235 1.00 69.12 70 TYR A C 1
ATOM 567 O O . TYR A 1 70 ? 22.576 -5.173 -20.888 1.00 69.12 70 TYR A O 1
ATOM 575 N N . HIS A 1 71 ? 21.947 -7.324 -21.102 1.00 57.09 71 HIS A N 1
ATOM 576 C CA . HIS A 1 71 ? 23.177 -7.950 -20.616 1.00 57.09 71 HIS A CA 1
ATOM 577 C C . HIS A 1 71 ? 23.751 -8.883 -21.677 1.00 57.09 71 HIS A C 1
ATOM 579 O O . HIS A 1 71 ? 24.997 -8.955 -21.747 1.00 57.09 71 HIS A O 1
#

Foldseek 3Di:
DPPVLVVLLVVLLVVLVVCLVVLVLVSSLVSLVVSCVSPVPPPSSVVSNVVSVVSVVVVVVVVVVVVVVVD

Mean predicted aligned error: 5.81 Å

Solvent-accessible surface area (backbone atoms only — not comparable to full-atom values): 3780 Å² total; per-residue (Å²): 130,69,70,65,57,55,54,51,41,52,53,33,49,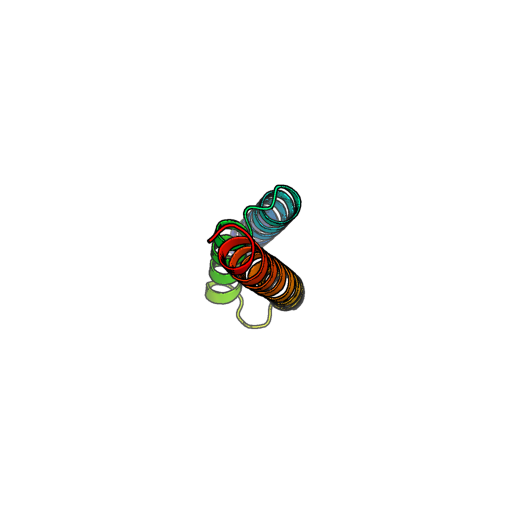52,52,15,51,51,29,39,73,73,65,40,24,71,60,14,40,52,30,22,49,57,36,34,75,77,36,74,80,42,60,68,38,54,52,52,35,52,53,29,51,55,53,42,52,50,51,52,52,51,50,54,54,52,57,65,72,78,107

Nearest PDB structures (foldseek):
  5lyp-assembly1_A  TM=9.398E-01  e=9.659E-02  Saccharomyces cerevisiae
  8arb-assembly1_A  TM=9.023E-01  e=8.296E-01  Yersinia enterocolitica
  7qij-assembly2_JC  TM=9.012E-01  e=9.380E-01  Yersinia enterocolitica
  6lyr-assembly1_D  TM=6.474E-01  e=5.074E-01  Escherichia coli K-12
  4uer-assembly1_a  TM=4.248E-01  e=2.666E+00  Lachancea kluyveri

pLDDT: mean 86.8, std 9.88, range [51.66, 95.12]

Radius of gyration: 14.83 Å; Cα contacts (8 Å, |Δi|>4): 55; chains: 1; bounding box: 39×19×43 Å

Sequence (71 aa):
MGLFSGLKKKSLLDKGKNAGNNGDHEEALKYFNQVLEMDPENVDALFNKGCAFINFDRQRRLWNVLKRFYH